Protein AF-A0A934BH69-F1 (afdb_monomer)

Mean predicted aligned error: 6.53 Å

Sequence (160 aa):
MQIRNNQRYITSGAQAEMGYTLPACIEVSIARKRGEVLGVTGNGSFQMNIQKLQTIVHYDIPIKIFVWNNDGYLSIRATQSKFFDKRFIGTDKTSGVSFPDTEKIANAYGIKYFRAVDSASLDDVIEEVMNYPKAVICEVMCLRDQEIVLTPPIERTMEH

Foldseek 3Di:
DDADPPDDDDAPPPPRDQQPQLVVQVVVCVVVVLDEEETEHELRSCVVNVVSLLVQLVVQRAYEYEYEYLQFQQVVQLCCVVPPVSPDARTHPVRPDGGDDPCVSCVVSPAAEAEAEDPVCVVVRVVVSVPDRTYYYYYYYDHNNDDDDDDPPDPPPPPD

Structure (mmCIF, N/CA/C/O backbone):
data_AF-A0A934BH69-F1
#
_entry.id   AF-A0A934BH69-F1
#
loop_
_atom_site.group_PDB
_atom_site.id
_atom_site.type_symbol
_atom_site.label_atom_id
_atom_site.label_alt_id
_atom_site.label_comp_id
_atom_site.label_asym_id
_atom_site.label_entity_id
_atom_site.label_seq_id
_atom_site.pdbx_PDB_ins_code
_atom_site.Cartn_x
_atom_site.Cartn_y
_atom_site.Cartn_z
_atom_site.occupancy
_atom_site.B_iso_or_equiv
_atom_site.auth_seq_id
_atom_site.auth_comp_id
_atom_site.auth_asym_id
_atom_site.auth_atom_id
_atom_site.pdbx_PDB_model_num
ATOM 1 N N . MET A 1 1 ? -6.273 14.858 -8.725 1.00 54.75 1 MET A N 1
ATOM 2 C CA . MET A 1 1 ? -6.821 14.479 -7.403 1.00 54.75 1 MET A CA 1
ATOM 3 C C . MET A 1 1 ? -7.443 15.715 -6.770 1.00 54.75 1 MET A C 1
ATOM 5 O O . MET A 1 1 ? -6.737 16.699 -6.606 1.00 54.75 1 MET A O 1
ATOM 9 N N . GLN A 1 2 ? -8.748 15.704 -6.488 1.00 65.75 2 GLN A N 1
ATOM 10 C CA . GLN A 1 2 ? -9.420 16.799 -5.776 1.00 65.75 2 GLN A CA 1
ATOM 11 C C . GLN A 1 2 ? -9.598 16.398 -4.308 1.00 65.75 2 GLN A C 1
ATOM 13 O O . GLN A 1 2 ? -10.235 15.386 -4.026 1.00 65.75 2 GLN A O 1
ATOM 18 N N . ILE A 1 3 ? -9.019 17.167 -3.387 1.00 74.75 3 ILE A N 1
ATOM 19 C CA . ILE A 1 3 ? -9.145 16.951 -1.940 1.00 74.75 3 ILE A CA 1
ATOM 20 C C . ILE A 1 3 ? -10.297 17.825 -1.441 1.00 74.75 3 ILE A C 1
ATOM 22 O O . ILE A 1 3 ? -10.313 19.026 -1.704 1.00 74.75 3 ILE A O 1
ATOM 26 N N . ARG A 1 4 ? -11.273 17.236 -0.741 1.00 78.81 4 ARG A N 1
ATOM 27 C CA . ARG A 1 4 ? -12.396 17.987 -0.147 1.00 78.81 4 ARG A CA 1
ATOM 28 C C . ARG A 1 4 ? -11.999 18.582 1.212 1.00 78.81 4 ARG A C 1
ATOM 30 O O . ARG A 1 4 ? -11.111 18.054 1.870 1.00 78.81 4 ARG A O 1
ATOM 37 N N . ASN A 1 5 ? -12.709 19.615 1.681 1.00 69.69 5 ASN A N 1
ATOM 38 C CA . ASN A 1 5 ? -12.364 20.398 2.888 1.00 69.69 5 ASN A CA 1
ATOM 39 C C . ASN A 1 5 ? -12.123 19.587 4.184 1.00 69.69 5 ASN A C 1
ATOM 41 O O . ASN A 1 5 ? -11.400 20.054 5.058 1.00 69.69 5 ASN A O 1
ATOM 45 N N . ASN A 1 6 ? -12.680 18.376 4.311 1.00 76.69 6 ASN A N 1
ATOM 46 C CA . ASN A 1 6 ? -12.501 17.510 5.488 1.00 76.69 6 ASN A CA 1
ATOM 47 C C . ASN A 1 6 ? -11.486 16.369 5.288 1.00 76.69 6 ASN A C 1
ATOM 49 O O . ASN A 1 6 ? -11.310 15.538 6.179 1.00 76.69 6 ASN A O 1
ATOM 53 N N . GLN A 1 7 ? -10.819 16.305 4.136 1.00 78.38 7 GLN A N 1
ATOM 54 C CA . GLN A 1 7 ? -9.792 15.311 3.843 1.00 78.38 7 GLN A CA 1
ATOM 55 C C . GLN A 1 7 ? -8.406 15.931 4.004 1.00 78.38 7 GLN A C 1
ATOM 57 O O . GLN A 1 7 ? -8.160 17.070 3.614 1.00 78.38 7 GLN A O 1
ATOM 62 N N . ARG A 1 8 ? -7.483 15.166 4.586 1.00 81.94 8 ARG A N 1
ATOM 63 C CA . ARG A 1 8 ? -6.075 15.550 4.697 1.00 81.94 8 ARG A CA 1
ATOM 64 C C . ARG A 1 8 ? -5.245 14.586 3.869 1.00 81.94 8 ARG A C 1
ATOM 66 O O . ARG A 1 8 ? -5.405 13.378 4.000 1.00 81.94 8 ARG A O 1
ATOM 73 N N . TYR A 1 9 ? -4.368 15.135 3.040 1.00 85.69 9 TYR A N 1
ATOM 74 C CA . TYR A 1 9 ? -3.401 14.377 2.257 1.00 85.69 9 TYR A CA 1
ATOM 75 C C . TYR A 1 9 ? -2.008 14.615 2.833 1.00 85.69 9 TYR A C 1
ATOM 77 O O . TYR A 1 9 ? -1.601 15.762 3.011 1.00 85.69 9 TYR A O 1
ATOM 85 N N . ILE A 1 10 ? -1.310 13.532 3.165 1.00 83.38 10 ILE A N 1
ATOM 86 C CA . ILE A 1 10 ? 0.012 13.557 3.793 1.00 83.38 10 ILE A CA 1
ATOM 87 C C . ILE A 1 10 ? 0.921 12.672 2.948 1.00 83.38 10 ILE A C 1
ATOM 89 O O . ILE A 1 10 ? 0.580 11.527 2.662 1.00 83.38 10 ILE A O 1
ATOM 93 N N . THR A 1 11 ? 2.059 13.211 2.521 1.00 85.06 11 THR A N 1
ATOM 94 C CA . THR A 1 11 ? 3.014 12.514 1.655 1.00 85.06 11 THR A CA 1
ATOM 95 C C . THR A 1 11 ? 4.431 13.032 1.895 1.00 85.06 11 THR A C 1
ATOM 97 O O . THR A 1 11 ? 4.608 14.189 2.283 1.00 85.06 11 THR A O 1
ATOM 100 N N . SER A 1 12 ? 5.443 12.200 1.635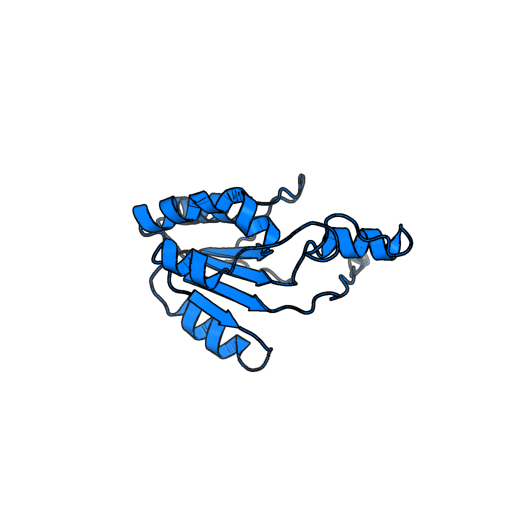 1.00 78.62 12 SER A N 1
ATOM 101 C CA . SER A 1 12 ? 6.851 12.621 1.632 1.00 78.62 12 SER A CA 1
ATOM 102 C C . SER A 1 12 ? 7.154 13.363 0.326 1.00 78.62 12 SER A C 1
ATOM 104 O O . SER A 1 12 ? 7.697 12.804 -0.621 1.00 78.62 12 SER A O 1
ATOM 106 N N . GLY A 1 13 ? 6.727 14.625 0.236 1.00 73.44 13 GLY A N 1
ATOM 107 C CA . GLY A 1 13 ? 6.789 15.389 -1.016 1.00 73.44 13 GLY A CA 1
ATOM 108 C C . GLY A 1 13 ? 8.200 15.817 -1.431 1.00 73.44 13 GLY A C 1
ATOM 109 O O . GLY A 1 13 ? 8.512 15.805 -2.615 1.00 73.44 13 GLY A O 1
ATOM 110 N N . ALA A 1 14 ? 9.053 16.190 -0.471 1.00 69.25 14 ALA A N 1
ATOM 111 C CA . ALA A 1 14 ? 10.372 16.755 -0.767 1.00 69.25 14 ALA A CA 1
ATOM 112 C C . ALA A 1 14 ? 11.438 15.686 -1.048 1.00 69.25 14 ALA A C 1
ATOM 114 O O . ALA A 1 14 ? 12.220 15.828 -1.982 1.00 69.25 14 ALA A O 1
ATOM 115 N N . GLN A 1 15 ? 11.465 14.620 -0.244 1.00 74.19 15 GLN A N 1
ATOM 116 C CA . GLN A 1 15 ? 12.488 13.574 -0.335 1.00 74.19 15 GLN A CA 1
ATOM 117 C C . GLN A 1 15 ? 11.983 12.309 -1.048 1.00 74.19 15 GLN A C 1
ATOM 119 O O . GLN A 1 15 ? 12.796 11.496 -1.479 1.00 74.19 15 GLN A O 1
ATOM 124 N N . ALA A 1 16 ? 10.660 12.160 -1.216 1.00 80.25 16 ALA A N 1
ATOM 125 C CA . ALA A 1 16 ? 10.030 11.032 -1.909 1.00 80.25 16 ALA A CA 1
ATOM 126 C C . ALA A 1 16 ? 10.508 9.661 -1.392 1.00 80.25 16 ALA A C 1
ATOM 128 O O . ALA A 1 16 ? 10.731 8.725 -2.161 1.00 80.25 16 ALA A O 1
ATOM 129 N N . GLU A 1 17 ? 10.679 9.552 -0.072 1.00 84.88 17 GLU A N 1
ATOM 130 C CA . GLU A 1 17 ? 11.215 8.352 0.568 1.00 84.88 17 GLU A CA 1
ATOM 131 C C . GLU A 1 17 ? 10.277 7.151 0.401 1.00 84.88 17 GLU A C 1
ATOM 133 O O . GLU A 1 17 ? 9.081 7.205 0.707 1.00 84.88 17 GLU A O 1
ATOM 138 N N . MET A 1 18 ? 10.846 6.022 -0.018 1.00 90.75 18 MET A N 1
ATOM 139 C CA . MET A 1 18 ? 10.152 4.740 0.012 1.00 90.75 18 MET A CA 1
ATOM 140 C C . MET A 1 18 ? 9.994 4.254 1.458 1.00 90.75 18 MET A C 1
ATOM 142 O O . MET A 1 18 ? 10.869 4.449 2.296 1.00 90.75 18 MET A O 1
ATOM 146 N N . GLY A 1 19 ? 8.877 3.594 1.759 1.00 92.00 19 GLY A N 1
ATOM 147 C CA . GLY A 1 19 ? 8.578 3.071 3.094 1.00 92.00 19 GLY A CA 1
ATOM 148 C C . GLY A 1 19 ? 7.908 4.056 4.045 1.00 92.00 19 GLY A C 1
ATOM 149 O O . GLY A 1 19 ? 7.586 3.665 5.166 1.00 92.00 19 GLY A O 1
ATOM 150 N N . TYR A 1 20 ? 7.655 5.298 3.629 1.00 94.94 20 TYR A N 1
ATOM 151 C CA . TYR A 1 20 ? 7.052 6.329 4.480 1.00 94.94 20 TYR A CA 1
ATOM 152 C C . TYR A 1 20 ? 5.606 6.008 4.910 1.00 94.94 20 TYR A C 1
ATOM 154 O O . TYR A 1 20 ? 5.198 6.326 6.025 1.00 94.94 20 TYR A O 1
ATOM 162 N N . THR A 1 21 ? 4.823 5.346 4.051 1.00 95.81 21 THR A N 1
ATOM 163 C CA . THR A 1 21 ? 3.371 5.188 4.244 1.00 95.81 21 THR A CA 1
ATOM 164 C C . THR A 1 21 ? 2.997 4.502 5.561 1.00 95.81 21 THR A C 1
ATOM 166 O O . THR A 1 21 ? 2.119 4.996 6.264 1.00 95.81 21 THR A O 1
ATOM 169 N N . LEU A 1 22 ? 3.639 3.384 5.919 1.00 96.56 22 LEU A N 1
ATOM 170 C CA . LEU A 1 22 ? 3.287 2.625 7.129 1.00 96.56 22 LEU A CA 1
ATOM 171 C C . LEU A 1 22 ? 3.505 3.420 8.431 1.00 96.56 22 LEU A C 1
ATOM 173 O O . LEU A 1 22 ? 2.538 3.560 9.184 1.00 96.56 22 LEU A O 1
ATOM 177 N N . PRO A 1 23 ? 4.708 3.962 8.722 1.00 96.38 23 PRO A N 1
ATOM 178 C CA . PRO A 1 23 ? 4.909 4.769 9.924 1.00 96.38 23 PRO A CA 1
ATOM 179 C C . PRO A 1 23 ? 4.012 6.013 9.943 1.00 96.38 23 PRO A C 1
ATOM 181 O O . PRO A 1 23 ? 3.391 6.285 10.969 1.00 96.38 23 PRO A O 1
ATOM 184 N N . ALA A 1 24 ? 3.836 6.696 8.806 1.00 95.88 24 ALA A N 1
ATOM 185 C CA . ALA A 1 24 ? 2.962 7.864 8.732 1.00 95.88 24 ALA A CA 1
ATOM 186 C C . ALA A 1 24 ? 1.499 7.522 9.062 1.00 95.88 24 ALA A C 1
ATOM 188 O O . ALA A 1 24 ? 0.845 8.247 9.809 1.00 95.88 24 ALA A O 1
ATOM 189 N N . CYS A 1 25 ? 0.973 6.397 8.565 1.00 96.44 25 CYS A N 1
ATOM 190 C CA . CYS A 1 25 ? -0.399 5.987 8.871 1.00 96.44 25 CYS A CA 1
ATOM 191 C C . CYS A 1 25 ? -0.601 5.688 10.360 1.00 96.44 25 CYS A C 1
ATOM 193 O O . CYS A 1 25 ? -1.636 6.050 10.921 1.00 96.44 25 CYS A O 1
ATOM 195 N N . ILE A 1 26 ? 0.389 5.058 11.001 1.00 96.69 26 ILE A N 1
ATOM 196 C CA . ILE A 1 26 ? 0.385 4.789 12.445 1.00 96.69 26 ILE A CA 1
ATOM 197 C C . ILE A 1 26 ? 0.305 6.103 13.220 1.00 96.69 26 ILE A C 1
ATOM 199 O O . ILE A 1 26 ? -0.599 6.280 14.037 1.00 96.69 26 ILE A O 1
ATOM 203 N N . GLU A 1 27 ? 1.204 7.041 12.930 1.00 95.38 27 GLU A N 1
ATOM 204 C CA . GLU A 1 27 ? 1.261 8.336 13.611 1.00 95.38 27 GLU A CA 1
ATOM 205 C C . GLU A 1 27 ? -0.030 9.135 13.422 1.00 95.38 27 GLU A C 1
ATOM 207 O O . GLU A 1 27 ? -0.607 9.629 14.392 1.00 95.38 27 GLU A O 1
ATOM 212 N N . VAL A 1 28 ? -0.537 9.209 12.188 1.00 95.38 28 VAL A N 1
ATOM 213 C CA . VAL A 1 28 ? -1.773 9.932 11.873 1.00 95.38 28 VAL A CA 1
ATOM 214 C C . VAL A 1 28 ? -2.975 9.300 12.568 1.00 95.38 28 VAL A C 1
ATOM 216 O O . VAL A 1 28 ? -3.801 10.031 13.119 1.00 95.38 28 VAL A O 1
ATOM 219 N N . SER A 1 29 ? -3.088 7.968 12.584 1.00 95.38 29 SER A N 1
ATOM 220 C CA . SER A 1 29 ? -4.199 7.297 13.264 1.00 95.38 29 SER A CA 1
ATOM 221 C C . SER A 1 29 ? -4.158 7.578 14.766 1.00 95.38 29 SER A C 1
ATOM 223 O O . SER A 1 29 ? -5.169 7.986 15.342 1.00 95.38 29 SER A O 1
ATOM 225 N N . ILE A 1 30 ? -2.981 7.482 15.394 1.00 95.44 30 ILE A N 1
ATOM 226 C CA . ILE A 1 30 ? -2.790 7.799 16.817 1.00 95.44 30 ILE A CA 1
ATOM 227 C C . ILE A 1 30 ? -3.151 9.263 17.108 1.00 95.44 30 ILE A C 1
ATOM 229 O O . ILE A 1 30 ? -3.961 9.526 18.000 1.00 95.44 30 ILE A O 1
ATOM 233 N N . ALA A 1 31 ? -2.635 10.213 16.322 1.00 94.56 31 ALA A N 1
ATOM 234 C CA . ALA A 1 31 ? -2.931 11.640 16.471 1.00 94.56 31 ALA A CA 1
ATOM 235 C C . ALA A 1 31 ? -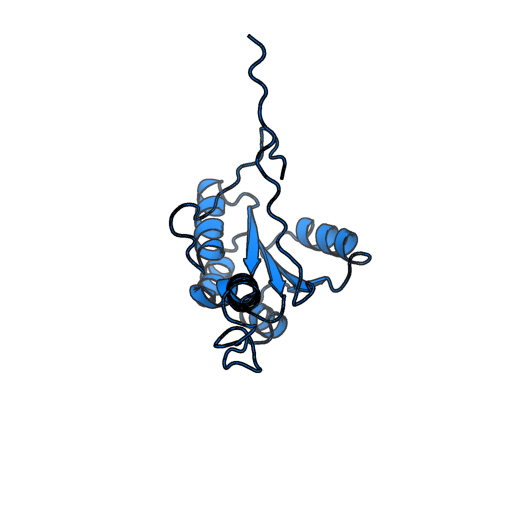4.430 11.952 16.307 1.00 94.56 31 ALA A C 1
ATOM 237 O O . ALA A 1 31 ? -4.956 12.882 16.920 1.00 94.56 31 ALA A O 1
ATOM 238 N N . ARG A 1 32 ? -5.147 11.143 15.518 1.00 91.94 32 ARG A N 1
ATOM 239 C CA . ARG A 1 32 ? -6.599 11.231 15.315 1.00 91.94 32 ARG A CA 1
ATOM 240 C C . ARG A 1 32 ? -7.406 10.347 16.269 1.00 91.94 32 ARG A C 1
ATOM 242 O O . ARG A 1 32 ? -8.540 10.007 15.946 1.00 91.94 32 ARG A O 1
ATOM 249 N N . LYS A 1 33 ? -6.856 9.990 17.436 1.00 93.00 33 LYS A N 1
ATOM 250 C CA . LYS A 1 33 ? -7.520 9.145 18.448 1.00 93.00 33 LYS A CA 1
ATOM 251 C C . LYS A 1 33 ? -7.994 7.804 17.873 1.00 93.00 33 LYS A C 1
ATOM 253 O O . LYS A 1 33 ? -9.122 7.390 18.117 1.00 93.00 33 LYS A O 1
ATOM 258 N N . ARG A 1 34 ? -7.120 7.137 17.113 1.00 89.81 34 ARG A N 1
ATOM 259 C CA . ARG A 1 34 ? -7.398 5.886 16.380 1.00 89.81 34 ARG A CA 1
ATOM 260 C C . ARG A 1 34 ? -8.459 6.049 15.286 1.00 89.81 34 ARG A C 1
ATOM 262 O O . ARG A 1 34 ? -9.198 5.118 14.992 1.00 89.81 34 ARG A O 1
ATOM 269 N N . GLY A 1 35 ? -8.537 7.237 14.690 1.00 85.88 35 GLY A N 1
ATOM 270 C CA . GLY A 1 35 ? -9.389 7.485 13.531 1.00 85.88 35 GLY A CA 1
ATOM 271 C C . GLY A 1 35 ? -8.926 6.702 12.301 1.00 85.88 35 GLY A C 1
ATOM 272 O O . GLY A 1 35 ? -7.754 6.324 12.195 1.00 85.88 35 GLY A O 1
ATOM 273 N N . GLU A 1 36 ? -9.851 6.500 11.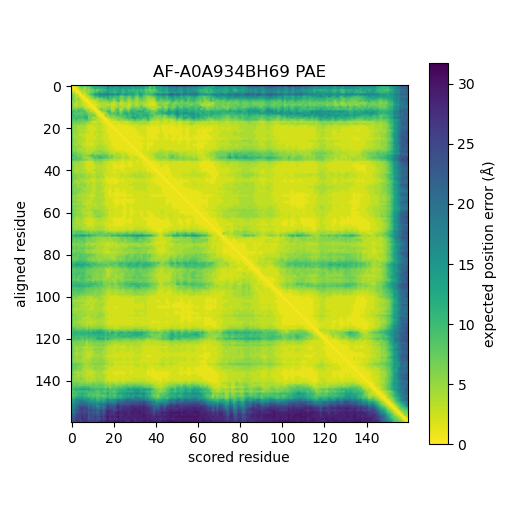364 1.00 84.88 36 GLU A N 1
ATOM 274 C CA . GLU A 1 36 ? -9.577 5.826 10.096 1.00 84.88 36 GLU A CA 1
ATOM 275 C C . GLU A 1 36 ? -8.527 6.589 9.273 1.00 84.88 36 GLU A C 1
ATOM 277 O O . GLU A 1 36 ? -8.572 7.820 9.127 1.00 84.88 36 GLU A O 1
ATOM 282 N N . VAL A 1 37 ? -7.570 5.829 8.738 1.00 94.81 37 VAL A N 1
ATOM 283 C CA . VAL A 1 37 ? -6.514 6.311 7.848 1.00 94.81 37 VAL A CA 1
ATOM 284 C C . VAL A 1 37 ? -6.376 5.345 6.681 1.00 94.81 37 VAL A C 1
ATOM 286 O O . VAL A 1 37 ? -6.252 4.136 6.881 1.00 94.81 37 VAL A O 1
ATOM 289 N N . LEU A 1 38 ? -6.360 5.901 5.470 1.00 95.69 38 LEU A N 1
ATOM 290 C CA . LEU A 1 38 ? -6.074 5.171 4.241 1.00 95.69 38 LEU A CA 1
ATOM 291 C C . LEU A 1 38 ? -4.616 5.426 3.855 1.00 95.69 38 LEU A C 1
ATOM 293 O O . LEU A 1 38 ? -4.227 6.566 3.595 1.00 95.69 38 LEU A O 1
ATOM 297 N N . GLY A 1 39 ? -3.812 4.371 3.833 1.00 96.19 39 GLY A N 1
ATOM 298 C CA . GLY A 1 39 ? -2.440 4.397 3.348 1.00 96.19 39 GLY A CA 1
ATOM 299 C C . GLY A 1 39 ? -2.371 3.819 1.947 1.00 96.19 39 GLY A C 1
ATOM 300 O O . GLY A 1 39 ? -2.736 2.667 1.752 1.00 96.19 39 GLY A O 1
ATOM 301 N N . VAL A 1 40 ? -1.869 4.584 0.981 1.00 95.56 40 VAL A N 1
ATOM 302 C CA . VAL A 1 40 ? -1.600 4.092 -0.377 1.00 95.56 40 VAL A CA 1
ATOM 303 C C . VAL A 1 40 ? -0.090 3.978 -0.558 1.00 95.56 40 VAL A C 1
ATOM 305 O O . VAL A 1 40 ? 0.658 4.896 -0.216 1.00 95.56 40 VAL A O 1
ATOM 308 N N . THR A 1 41 ? 0.383 2.835 -1.043 1.00 95.31 41 THR A N 1
ATOM 309 C CA . THR A 1 41 ? 1.812 2.572 -1.243 1.00 95.31 41 THR A CA 1
ATOM 310 C C . THR A 1 41 ? 2.029 1.612 -2.407 1.00 95.31 41 THR A C 1
ATOM 312 O O . THR A 1 41 ? 1.160 0.806 -2.712 1.00 95.31 41 THR A O 1
ATOM 315 N N . GLY A 1 42 ? 3.192 1.662 -3.053 1.00 94.06 42 GLY A N 1
ATOM 316 C CA . GLY A 1 42 ? 3.596 0.614 -3.995 1.00 94.06 42 GLY A CA 1
ATOM 317 C C . GLY A 1 42 ? 4.104 -0.632 -3.264 1.00 94.06 42 GLY A C 1
ATOM 318 O O . GLY A 1 42 ? 4.660 -0.510 -2.169 1.00 94.06 42 GLY A O 1
ATOM 319 N N . ASN A 1 43 ? 3.987 -1.809 -3.882 1.00 92.25 43 ASN A N 1
ATOM 320 C CA . ASN A 1 43 ? 4.535 -3.080 -3.374 1.00 92.25 43 ASN A CA 1
ATOM 321 C C . ASN A 1 43 ? 6.010 -2.966 -2.939 1.00 92.25 43 ASN A C 1
ATOM 323 O O . ASN A 1 43 ? 6.391 -3.471 -1.888 1.00 92.25 43 ASN A O 1
ATOM 327 N N . GLY A 1 44 ? 6.820 -2.217 -3.688 1.00 92.31 44 GLY A N 1
ATOM 328 C CA . GLY A 1 44 ? 8.208 -1.941 -3.343 1.00 92.31 44 GLY A CA 1
ATOM 329 C C . GLY A 1 44 ? 8.409 -1.101 -2.083 1.00 92.31 44 GLY A C 1
ATOM 330 O O . GLY A 1 44 ? 9.192 -1.447 -1.203 1.00 92.31 44 GLY A O 1
ATOM 331 N N . SER A 1 45 ? 7.668 0.001 -1.977 1.00 94.06 45 SER A N 1
ATOM 332 C CA . SER A 1 45 ? 7.709 0.893 -0.813 1.00 94.06 45 SER A CA 1
ATOM 333 C C . SER A 1 45 ? 7.172 0.196 0.440 1.00 94.06 45 SER A C 1
ATOM 335 O O . SER A 1 45 ? 7.725 0.353 1.524 1.00 94.06 45 SER A O 1
ATOM 337 N N . PHE A 1 46 ? 6.140 -0.636 0.290 1.00 96.19 46 PHE A N 1
ATOM 338 C CA . PHE A 1 46 ? 5.573 -1.438 1.372 1.00 96.19 46 PHE A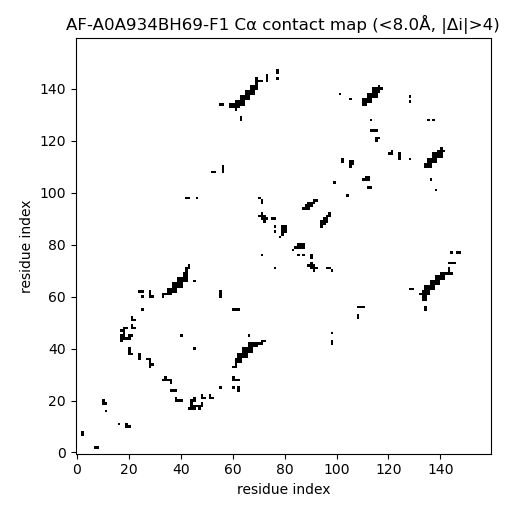 CA 1
ATOM 339 C C . PHE A 1 46 ? 6.617 -2.326 2.070 1.00 96.19 46 PHE A C 1
ATOM 341 O O . PHE A 1 46 ? 6.628 -2.398 3.298 1.00 96.19 46 PHE A O 1
ATOM 348 N N . GLN A 1 47 ? 7.538 -2.933 1.312 1.00 95.06 47 GLN A N 1
ATOM 349 C CA . GLN A 1 47 ? 8.577 -3.809 1.867 1.00 95.06 47 GLN A CA 1
ATOM 350 C C . GLN A 1 47 ? 9.618 -3.072 2.723 1.00 95.06 47 GLN A C 1
ATOM 352 O O . GLN A 1 47 ? 10.164 -3.664 3.650 1.00 95.06 47 GLN A O 1
ATOM 357 N N . MET A 1 48 ? 9.872 -1.783 2.471 1.00 95.19 48 MET A N 1
ATOM 358 C CA . MET A 1 48 ? 10.946 -1.032 3.144 1.00 95.19 48 MET A CA 1
ATOM 359 C C . MET A 1 48 ? 10.731 -0.876 4.656 1.00 95.19 48 MET A C 1
ATOM 361 O O . MET A 1 48 ? 11.697 -0.774 5.405 1.00 95.19 48 MET A O 1
ATOM 365 N N . ASN A 1 49 ? 9.473 -0.850 5.110 1.00 96.25 49 ASN A N 1
ATOM 366 C CA . ASN A 1 49 ? 9.115 -0.705 6.526 1.00 96.25 49 ASN A CA 1
ATOM 367 C C . ASN A 1 49 ? 8.077 -1.740 6.990 1.00 96.25 49 ASN A C 1
ATOM 369 O O . ASN A 1 49 ? 7.262 -1.475 7.879 1.00 96.25 49 ASN A O 1
ATOM 373 N N . ILE A 1 50 ? 8.109 -2.934 6.398 1.00 97.06 50 ILE A N 1
ATOM 374 C CA . ILE A 1 50 ? 7.154 -4.023 6.643 1.00 97.06 50 ILE A CA 1
ATOM 375 C C . ILE A 1 50 ? 7.040 -4.435 8.121 1.00 97.06 50 ILE A C 1
ATOM 377 O O . ILE A 1 50 ? 5.961 -4.781 8.595 1.00 97.06 50 ILE A O 1
ATOM 381 N N . GLN A 1 51 ? 8.114 -4.296 8.902 1.00 97.56 51 GLN A N 1
ATOM 382 C CA . GLN A 1 51 ? 8.139 -4.574 10.340 1.00 97.56 51 GLN A CA 1
ATOM 383 C C . GLN A 1 51 ? 7.116 -3.749 11.141 1.00 97.56 51 GLN A C 1
ATOM 385 O O . GLN A 1 51 ? 6.736 -4.134 12.246 1.00 97.56 51 GLN A O 1
ATOM 390 N N . LYS A 1 52 ? 6.633 -2.624 10.593 1.00 97.94 52 LYS A N 1
ATOM 391 C CA . LYS A 1 52 ? 5.602 -1.784 11.220 1.00 97.94 52 LYS A CA 1
ATOM 392 C C . LYS A 1 52 ? 4.214 -2.423 11.226 1.00 97.94 52 LYS A C 1
ATOM 394 O O . LYS A 1 52 ? 3.386 -2.013 12.037 1.00 97.94 52 LYS A O 1
ATOM 399 N N . LEU A 1 53 ? 3.974 -3.465 10.427 1.00 98.19 53 LEU A N 1
ATOM 400 C CA . LEU A 1 53 ? 2.747 -4.263 10.516 1.00 98.19 53 LEU A CA 1
ATOM 401 C C . LEU A 1 53 ? 2.555 -4.844 11.924 1.00 98.19 53 LEU A C 1
ATOM 403 O O . LEU A 1 53 ? 1.446 -4.810 12.451 1.00 98.19 53 LEU A O 1
ATOM 407 N N . GLN A 1 54 ? 3.639 -5.251 12.595 1.00 98.31 54 GLN A N 1
ATOM 408 C CA . GLN A 1 54 ? 3.554 -5.730 13.976 1.00 98.31 54 GLN A CA 1
ATOM 409 C C . GLN A 1 54 ? 3.080 -4.644 14.944 1.00 98.31 54 GLN A C 1
ATOM 411 O O . GLN A 1 54 ? 2.333 -4.931 15.875 1.00 98.31 54 GLN A O 1
ATOM 416 N N . THR A 1 55 ? 3.488 -3.391 14.737 1.00 97.94 55 THR A N 1
ATOM 417 C CA . THR A 1 55 ? 3.017 -2.259 15.545 1.00 97.94 55 THR A CA 1
ATOM 418 C C . THR A 1 55 ? 1.516 -2.044 15.357 1.00 97.94 55 THR A C 1
ATOM 420 O O . THR A 1 55 ? 0.802 -1.851 16.339 1.00 97.94 55 THR A O 1
ATOM 423 N N . ILE A 1 56 ? 1.028 -2.126 14.116 1.00 97.69 56 ILE A N 1
ATOM 424 C CA . ILE A 1 56 ? -0.402 -2.006 13.794 1.00 97.69 56 ILE A CA 1
ATOM 425 C C . ILE A 1 56 ? -1.209 -3.085 14.518 1.00 97.69 56 ILE A C 1
ATOM 427 O O . ILE A 1 56 ? -2.219 -2.770 15.144 1.00 97.69 56 ILE A O 1
ATOM 431 N N . VAL A 1 57 ? -0.738 -4.334 14.476 1.00 97.81 57 VAL A N 1
ATOM 432 C CA . VAL A 1 57 ? -1.390 -5.479 15.126 1.00 97.81 57 VAL A CA 1
ATOM 433 C C . VAL A 1 57 ? -1.351 -5.348 16.645 1.00 97.81 57 VAL A C 1
ATOM 435 O O . VAL A 1 57 ? -2.388 -5.439 17.294 1.00 97.81 57 VAL A O 1
ATOM 438 N N . HIS A 1 58 ? -0.174 -5.085 17.218 1.00 97.81 58 HIS A N 1
ATOM 439 C CA . HIS A 1 58 ? 0.015 -5.002 18.667 1.00 97.81 58 HIS A CA 1
ATOM 440 C C . HIS A 1 58 ? -0.873 -3.936 19.315 1.00 97.81 58 HIS A C 1
ATOM 442 O O . HIS A 1 58 ? -1.420 -4.155 20.393 1.00 97.81 58 HIS A O 1
ATOM 448 N N . TYR A 1 59 ? -1.033 -2.790 18.651 1.00 96.75 59 TYR A N 1
ATOM 449 C CA . TYR A 1 59 ? -1.859 -1.699 19.154 1.00 96.75 59 TYR A CA 1
ATOM 450 C C . TYR A 1 59 ? -3.293 -1.703 18.608 1.00 96.75 59 TYR A C 1
ATOM 452 O O . TYR A 1 59 ? -4.034 -0.795 18.976 1.00 96.75 59 TYR A O 1
ATOM 460 N N . ASP A 1 60 ? -3.701 -2.678 17.785 1.00 95.56 60 ASP A N 1
ATOM 461 C CA . ASP A 1 60 ? -5.021 -2.762 17.122 1.00 95.56 60 ASP A CA 1
ATOM 462 C C . ASP A 1 60 ? -5.402 -1.432 16.431 1.00 95.56 60 ASP A C 1
ATOM 464 O O . ASP A 1 60 ? -6.409 -0.796 16.746 1.00 95.56 60 ASP A O 1
ATOM 468 N N . ILE A 1 61 ? -4.522 -0.941 15.549 1.00 96.69 61 ILE A N 1
ATOM 469 C CA . ILE A 1 61 ? -4.688 0.352 14.860 1.00 96.69 61 ILE A CA 1
ATOM 470 C C . ILE A 1 61 ? -5.511 0.153 13.569 1.00 96.69 61 ILE A C 1
ATOM 472 O O . ILE A 1 61 ? -5.089 -0.618 12.706 1.00 96.69 61 ILE A O 1
ATOM 476 N N . PRO A 1 62 ? -6.653 0.843 13.371 1.00 95.81 62 PRO A N 1
ATOM 477 C CA . PRO A 1 62 ? -7.57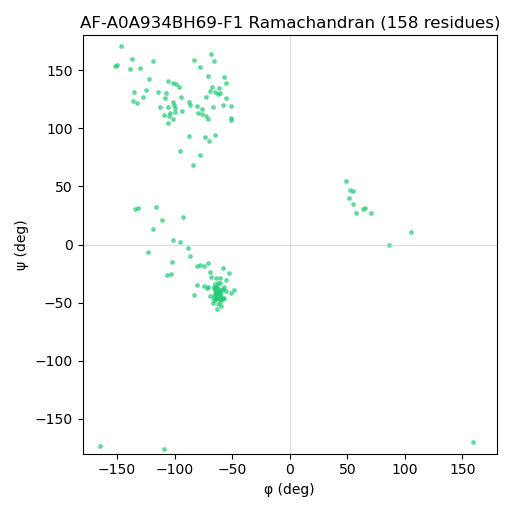8 0.571 12.264 1.00 95.81 62 PRO A CA 1
ATOM 478 C C . PRO A 1 62 ? -7.168 1.282 10.958 1.00 95.81 62 PRO A C 1
ATOM 480 O O . PRO A 1 62 ? -7.827 2.213 10.497 1.00 95.81 62 PRO A O 1
ATOM 483 N N . ILE A 1 63 ? -6.053 0.861 10.355 1.00 96.81 63 ILE A N 1
ATOM 484 C CA . ILE A 1 63 ? -5.532 1.435 9.099 1.00 96.81 63 ILE A CA 1
ATOM 485 C C . ILE A 1 63 ? -5.924 0.568 7.898 1.00 96.81 63 ILE A C 1
ATOM 487 O O . ILE A 1 63 ? -5.808 -0.657 7.942 1.00 96.81 63 ILE A O 1
ATOM 491 N N . LYS A 1 64 ? -6.319 1.203 6.790 1.00 97.88 64 LYS A N 1
ATOM 492 C CA . LYS A 1 64 ? -6.541 0.537 5.497 1.00 97.88 64 LYS A CA 1
ATOM 493 C C . LYS A 1 64 ? -5.330 0.745 4.607 1.00 97.88 64 LYS A C 1
ATOM 495 O O . LYS A 1 64 ? -5.029 1.880 4.245 1.00 97.88 64 LYS A O 1
ATOM 500 N N . ILE A 1 65 ? -4.614 -0.323 4.280 1.00 98.00 65 ILE A N 1
ATOM 501 C CA . ILE A 1 65 ? -3.388 -0.245 3.486 1.00 98.00 65 ILE A CA 1
ATOM 502 C C . ILE A 1 65 ? -3.698 -0.741 2.079 1.00 98.00 65 ILE A C 1
ATOM 504 O O . ILE A 1 65 ? -3.910 -1.930 1.881 1.00 98.00 65 ILE A O 1
ATOM 508 N N . PHE A 1 66 ? -3.689 0.155 1.101 1.00 97.56 66 PHE A N 1
ATOM 509 C CA . PHE A 1 66 ? -3.772 -0.180 -0.313 1.00 97.56 66 PHE A CA 1
ATOM 510 C C . PHE A 1 66 ? -2.362 -0.303 -0.890 1.00 97.56 66 PHE A C 1
ATOM 512 O O . PHE A 1 66 ? -1.610 0.675 -0.947 1.00 97.56 66 PHE A O 1
ATOM 519 N N . VAL A 1 67 ? -2.002 -1.513 -1.310 1.00 97.12 67 VAL A N 1
ATOM 520 C CA . VAL A 1 67 ? -0.717 -1.831 -1.931 1.00 97.12 67 VAL A CA 1
ATOM 521 C C . VAL A 1 67 ? -0.920 -1.937 -3.435 1.00 97.12 67 VAL A C 1
ATOM 523 O O . VAL A 1 67 ? -1.516 -2.891 -3.922 1.00 97.12 67 VAL A O 1
ATOM 526 N N . TRP A 1 68 ? -0.427 -0.959 -4.184 1.00 94.94 68 TRP A N 1
ATOM 527 C CA . TRP A 1 68 ? -0.447 -0.991 -5.642 1.00 94.94 68 TRP A CA 1
ATOM 528 C C . TRP A 1 68 ? 0.692 -1.868 -6.142 1.00 94.94 68 TRP A C 1
ATOM 530 O O . TRP A 1 68 ? 1.873 -1.548 -5.965 1.00 94.94 68 TRP A O 1
ATOM 540 N N . ASN A 1 69 ? 0.334 -2.989 -6.754 1.00 94.06 69 ASN A N 1
ATOM 541 C CA . ASN A 1 69 ? 1.277 -3.966 -7.260 1.00 94.06 69 ASN A CA 1
ATOM 542 C C . ASN A 1 69 ? 1.346 -3.887 -8.789 1.00 94.06 69 ASN A C 1
ATOM 544 O O . ASN A 1 69 ? 0.455 -4.354 -9.493 1.00 94.06 69 ASN A O 1
ATOM 548 N N . ASN A 1 70 ? 2.428 -3.295 -9.291 1.00 90.12 70 ASN A N 1
ATOM 549 C CA . ASN A 1 70 ? 2.763 -3.218 -10.718 1.00 90.12 70 ASN A CA 1
ATOM 550 C C . ASN A 1 70 ? 3.992 -4.080 -11.071 1.00 90.12 70 ASN A C 1
ATOM 552 O O . ASN A 1 70 ? 4.672 -3.813 -12.066 1.00 90.12 70 ASN A O 1
ATOM 556 N N . ASP A 1 71 ? 4.299 -5.074 -10.229 1.00 86.94 71 ASP A N 1
ATOM 557 C CA . ASP A 1 71 ? 5.422 -5.999 -10.396 1.00 86.94 71 ASP A CA 1
ATOM 558 C C . ASP A 1 71 ? 6.770 -5.284 -10.619 1.00 86.94 71 ASP A C 1
ATOM 560 O O . ASP A 1 71 ? 7.511 -5.550 -11.569 1.00 86.94 71 ASP A O 1
ATOM 564 N N . GLY A 1 72 ? 7.076 -4.274 -9.797 1.00 86.56 72 GLY A N 1
ATOM 565 C CA . GLY A 1 72 ? 8.344 -3.566 -9.932 1.00 86.56 72 GLY A CA 1
ATOM 566 C C . GLY A 1 72 ? 8.422 -2.180 -9.320 1.00 86.56 72 GLY A C 1
ATOM 567 O O . GLY A 1 72 ? 7.540 -1.696 -8.617 1.00 86.56 72 GLY A O 1
ATOM 568 N N . TYR A 1 73 ? 9.512 -1.506 -9.657 1.00 87.88 73 TYR A N 1
ATOM 569 C CA . TYR A 1 73 ? 9.691 -0.080 -9.434 1.00 87.88 73 TYR A CA 1
ATOM 570 C C . TYR A 1 73 ? 9.304 0.688 -10.699 1.00 87.88 73 TYR A C 1
ATOM 572 O O . TYR A 1 73 ? 10.163 1.094 -11.485 1.00 87.88 73 TYR A O 1
ATOM 580 N N . LEU A 1 74 ? 7.997 0.889 -10.899 1.00 86.81 74 LEU A N 1
ATOM 581 C CA . LEU A 1 74 ? 7.445 1.556 -12.087 1.00 86.81 74 LEU A CA 1
ATOM 582 C C . LEU A 1 74 ? 8.110 2.906 -12.396 1.00 86.81 74 LEU A C 1
ATOM 584 O O . LEU A 1 74 ? 8.414 3.174 -13.552 1.00 86.81 74 LEU A O 1
ATOM 588 N N . SER A 1 75 ? 8.387 3.745 -11.394 1.00 86.31 75 SER A N 1
ATOM 589 C CA . SER A 1 75 ? 9.036 5.049 -11.611 1.00 86.31 75 SER A CA 1
ATOM 590 C C . SER A 1 75 ? 10.456 4.918 -12.182 1.00 86.31 75 SER A C 1
ATOM 592 O O . SER A 1 75 ? 10.838 5.656 -13.096 1.00 86.31 75 SER A O 1
ATOM 594 N N . ILE A 1 76 ? 11.227 3.940 -11.698 1.00 88.25 76 ILE A N 1
ATOM 595 C CA . ILE A 1 76 ? 12.578 3.643 -12.190 1.00 88.25 76 ILE A CA 1
ATOM 596 C C . ILE A 1 76 ? 12.492 3.064 -13.604 1.00 88.25 76 ILE A C 1
ATOM 598 O O . ILE A 1 76 ? 13.208 3.512 -14.499 1.00 88.25 76 ILE A O 1
ATOM 602 N N . ARG A 1 77 ? 11.557 2.137 -13.838 1.00 90.38 77 ARG A N 1
ATOM 603 C CA . ARG A 1 77 ? 11.290 1.551 -15.158 1.00 90.38 77 ARG A CA 1
ATOM 604 C C . ARG A 1 77 ? 10.871 2.604 -16.184 1.00 90.38 77 ARG A C 1
ATOM 606 O O . ARG A 1 77 ? 11.382 2.591 -17.303 1.00 90.38 77 ARG A O 1
ATOM 613 N N . ALA A 1 78 ? 10.009 3.549 -15.815 1.00 87.69 78 ALA A N 1
ATOM 614 C CA . ALA A 1 78 ? 9.598 4.653 -16.679 1.00 87.69 78 ALA A CA 1
ATOM 615 C C . ALA A 1 78 ? 10.790 5.556 -17.039 1.00 87.69 78 ALA A C 1
ATOM 617 O O . ALA A 1 78 ? 10.990 5.891 -18.206 1.00 87.69 78 ALA A O 1
ATOM 618 N N . THR A 1 79 ? 11.638 5.877 -16.059 1.00 88.81 79 THR A N 1
ATOM 619 C CA . THR A 1 79 ? 12.853 6.681 -16.272 1.00 88.81 79 THR A CA 1
ATOM 620 C C . THR A 1 79 ? 13.846 5.966 -17.194 1.00 88.81 79 THR A C 1
ATOM 622 O O . THR A 1 79 ? 14.320 6.554 -18.165 1.00 88.81 79 THR A O 1
ATOM 625 N N . GLN A 1 80 ? 14.117 4.679 -16.950 1.00 91.31 80 GLN A N 1
ATOM 626 C CA . GLN A 1 80 ? 14.999 3.855 -17.787 1.00 91.31 80 GLN A CA 1
ATOM 627 C C . GLN A 1 80 ? 14.451 3.669 -19.209 1.00 91.31 80 GLN A C 1
ATOM 629 O O . GLN A 1 80 ? 15.210 3.716 -20.178 1.00 91.31 80 GLN A O 1
ATOM 634 N N . SER A 1 81 ? 13.130 3.544 -19.356 1.00 88.50 81 SER A N 1
ATOM 635 C CA . SER A 1 81 ? 12.477 3.485 -20.669 1.00 88.50 81 SER A CA 1
ATOM 636 C C . SER A 1 81 ? 12.639 4.780 -21.454 1.00 88.50 81 SER A C 1
ATOM 638 O O . SER A 1 81 ? 12.886 4.733 -22.655 1.00 88.50 81 SER A O 1
ATOM 640 N N . LYS A 1 82 ? 12.496 5.927 -20.780 1.00 88.88 82 LYS A N 1
ATOM 641 C CA . LYS A 1 82 ? 12.480 7.245 -21.420 1.00 88.88 82 LYS A CA 1
ATOM 642 C C . LYS A 1 82 ? 13.873 7.783 -21.741 1.00 88.88 82 LYS A C 1
ATOM 644 O O . LYS A 1 82 ? 14.028 8.465 -22.747 1.00 88.88 82 LYS A O 1
ATOM 649 N N . PHE A 1 83 ? 14.866 7.501 -20.899 1.00 91.19 83 PHE A N 1
ATOM 650 C CA . PHE A 1 83 ? 16.172 8.169 -20.968 1.00 91.19 83 PHE A CA 1
ATOM 651 C C . PHE A 1 83 ? 17.370 7.227 -21.133 1.00 91.19 83 PHE A C 1
ATOM 653 O O . PHE A 1 83 ? 18.488 7.704 -21.298 1.00 91.19 83 PHE A O 1
ATOM 660 N N . PHE A 1 84 ? 17.171 5.906 -21.072 1.00 91.56 84 PHE A N 1
ATOM 661 C CA . PHE A 1 84 ? 18.275 4.939 -21.048 1.00 91.56 84 PHE A CA 1
ATOM 662 C C . PHE A 1 84 ? 18.069 3.761 -22.007 1.00 91.56 84 PHE A C 1
ATOM 664 O O . PHE A 1 84 ? 18.534 2.656 -21.725 1.00 91.56 84 PHE A O 1
ATOM 671 N N . ASP A 1 85 ? 17.378 3.985 -23.128 1.00 91.12 85 ASP A N 1
ATOM 672 C CA . ASP A 1 85 ? 17.156 2.989 -24.189 1.00 91.12 85 ASP A CA 1
ATOM 673 C C . ASP A 1 85 ? 16.527 1.686 -23.686 1.00 91.12 85 ASP A C 1
ATOM 675 O O . ASP A 1 85 ? 16.850 0.595 -24.155 1.00 91.12 85 ASP A O 1
ATOM 679 N N . LYS A 1 86 ? 15.641 1.786 -22.684 1.00 88.75 86 LYS A N 1
ATOM 680 C CA . LYS A 1 86 ? 14.993 0.627 -22.049 1.00 88.75 86 LYS A CA 1
ATOM 681 C C . LYS A 1 86 ? 15.995 -0.378 -21.457 1.00 88.75 86 LYS A C 1
ATOM 683 O O . LYS A 1 86 ? 15.689 -1.562 -21.329 1.00 88.75 86 LYS A O 1
ATOM 688 N N . ARG A 1 87 ? 17.190 0.074 -21.062 1.00 89.56 87 ARG A N 1
ATOM 689 C CA . ARG A 1 87 ? 18.146 -0.745 -20.304 1.00 89.56 87 ARG A CA 1
ATOM 690 C C . ARG A 1 87 ? 17.659 -0.901 -18.869 1.00 89.56 87 ARG A C 1
ATOM 692 O O . ARG A 1 87 ? 17.925 -0.052 -18.019 1.00 89.56 87 ARG A O 1
ATOM 699 N N . PHE A 1 88 ? 16.921 -1.981 -18.628 1.00 91.44 88 PHE A N 1
ATOM 700 C CA . PHE A 1 88 ? 16.310 -2.251 -17.334 1.00 91.44 88 PHE A CA 1
ATOM 701 C C . PHE A 1 88 ? 17.292 -2.862 -16.340 1.00 91.44 88 PHE A C 1
ATOM 703 O O . PHE A 1 88 ? 17.815 -3.951 -16.565 1.00 91.44 88 PHE A O 1
ATOM 710 N N . ILE A 1 89 ? 17.521 -2.166 -15.227 1.00 90.31 89 ILE A N 1
ATOM 711 C CA . ILE A 1 89 ? 18.381 -2.625 -14.130 1.00 90.31 89 ILE A CA 1
ATOM 712 C C . ILE A 1 89 ? 17.675 -2.336 -12.810 1.00 90.31 89 ILE A C 1
ATOM 714 O O . ILE A 1 89 ? 17.340 -1.183 -12.527 1.00 90.31 89 ILE A O 1
ATOM 718 N N . GLY A 1 90 ? 17.476 -3.377 -12.002 1.00 91.00 90 GLY A N 1
ATOM 719 C CA . GLY A 1 90 ? 16.914 -3.278 -10.661 1.00 91.00 90 GLY A CA 1
ATOM 720 C C . GLY A 1 90 ? 15.463 -2.804 -10.619 1.00 91.00 90 GLY A C 1
ATOM 721 O O . GLY A 1 90 ? 15.092 -2.107 -9.680 1.00 91.00 90 GLY A O 1
ATOM 722 N N . THR A 1 91 ? 14.646 -3.119 -11.626 1.00 89.81 91 THR A N 1
ATOM 723 C CA . THR A 1 91 ? 13.251 -2.653 -11.707 1.00 89.81 91 THR A CA 1
ATOM 724 C C . THR A 1 91 ? 12.230 -3.745 -11.428 1.00 89.81 91 THR A C 1
ATOM 726 O O . THR A 1 91 ? 11.129 -3.423 -10.995 1.00 89.81 91 THR A O 1
ATOM 729 N N . ASP A 1 92 ? 12.573 -5.010 -11.665 1.00 89.69 92 ASP A N 1
ATOM 730 C CA . ASP A 1 92 ? 11.711 -6.183 -11.504 1.00 89.69 92 ASP A CA 1
ATOM 731 C C . ASP A 1 92 ? 12.528 -7.487 -11.512 1.00 89.69 92 ASP A C 1
ATOM 733 O O . ASP A 1 92 ? 13.765 -7.472 -11.522 1.00 89.69 92 ASP A O 1
ATOM 737 N N . LYS A 1 93 ? 11.835 -8.636 -11.515 1.00 89.75 93 LYS A N 1
ATOM 738 C CA . LYS A 1 93 ? 12.457 -9.958 -11.360 1.00 89.75 93 LYS A CA 1
ATOM 739 C C . LYS A 1 93 ? 13.454 -10.266 -12.471 1.00 89.75 93 LYS A C 1
ATOM 741 O O . LYS A 1 93 ? 14.457 -10.928 -12.220 1.00 89.75 93 LYS A O 1
ATOM 746 N N . THR A 1 94 ? 13.200 -9.769 -13.679 1.00 90.81 94 THR A N 1
ATOM 747 C CA . THR A 1 94 ? 14.075 -9.983 -14.840 1.00 90.81 94 THR A CA 1
ATOM 748 C C . THR A 1 94 ? 15.347 -9.141 -14.777 1.00 90.81 94 THR A C 1
ATOM 750 O O . THR A 1 94 ? 16.331 -9.465 -15.434 1.00 90.81 94 THR A O 1
ATOM 753 N N . SER A 1 95 ? 15.347 -8.095 -13.948 1.00 89.75 95 SER A N 1
ATOM 754 C CA . SER A 1 95 ? 16.437 -7.129 -13.803 1.00 89.75 95 SER A CA 1
ATOM 755 C C . SER A 1 95 ? 17.042 -7.090 -12.391 1.00 89.75 95 SER A C 1
ATOM 757 O O . SER A 1 95 ? 17.818 -6.186 -12.084 1.00 89.75 95 SER A O 1
ATOM 759 N N . GLY A 1 96 ? 16.735 -8.081 -11.541 1.00 89.56 96 GLY A N 1
ATOM 760 C CA . GLY A 1 96 ? 17.414 -8.312 -10.258 1.00 89.56 96 GLY A CA 1
ATOM 761 C C . GLY A 1 96 ? 16.650 -7.909 -8.991 1.00 89.56 96 GLY A C 1
ATOM 762 O O . GLY A 1 96 ? 17.242 -7.919 -7.915 1.00 89.56 96 GLY A O 1
ATOM 763 N N . VAL A 1 97 ? 15.358 -7.574 -9.076 1.00 90.56 97 VAL A N 1
ATOM 764 C CA . VAL A 1 97 ? 14.518 -7.211 -7.915 1.00 90.56 97 VAL A CA 1
ATOM 765 C C . VAL A 1 97 ? 13.277 -8.092 -7.858 1.00 90.56 97 VAL A C 1
ATOM 767 O O . VAL A 1 97 ? 12.587 -8.255 -8.846 1.00 90.56 97 VAL A O 1
ATOM 770 N N . SER A 1 98 ? 12.929 -8.650 -6.705 1.00 90.69 98 SER A N 1
ATOM 771 C CA . SER A 1 98 ? 11.691 -9.429 -6.567 1.00 90.69 98 SER A CA 1
ATOM 772 C C . SER A 1 98 ? 10.971 -9.085 -5.275 1.00 90.69 98 SER A C 1
ATOM 774 O O . SER A 1 98 ? 11.583 -8.549 -4.351 1.00 90.69 98 SER A O 1
ATOM 776 N N . PHE A 1 99 ? 9.675 -9.391 -5.223 1.00 91.62 99 PHE A N 1
ATOM 777 C CA . PHE A 1 99 ? 8.831 -9.109 -4.069 1.00 91.62 99 PHE A CA 1
ATOM 778 C C . PHE A 1 99 ? 8.190 -10.398 -3.551 1.00 91.62 99 PHE A C 1
ATOM 780 O O . PHE A 1 99 ? 7.839 -11.272 -4.350 1.00 91.62 99 PHE A O 1
ATOM 787 N N . PRO A 1 100 ? 8.052 -10.538 -2.225 1.00 93.50 100 PRO A N 1
ATOM 788 C CA . PRO A 1 100 ? 7.297 -11.629 -1.629 1.00 93.50 100 PRO A CA 1
ATOM 789 C C . PRO A 1 100 ? 5.797 -11.498 -1.918 1.00 93.50 100 PRO A C 1
ATOM 791 O O . PRO A 1 100 ? 5.294 -10.437 -2.281 1.00 93.50 100 PRO A O 1
ATOM 794 N N . ASP A 1 101 ? 5.088 -12.600 -1.706 1.00 95.81 101 ASP A N 1
ATOM 795 C CA . ASP A 1 101 ? 3.633 -12.677 -1.777 1.00 95.81 101 ASP A CA 1
ATOM 796 C C . ASP A 1 101 ? 2.989 -11.853 -0.644 1.00 95.81 101 ASP A C 1
ATOM 798 O O . ASP A 1 101 ? 3.210 -12.119 0.545 1.00 95.81 101 ASP A O 1
ATOM 802 N N . THR A 1 102 ? 2.215 -10.832 -1.020 1.00 97.06 102 THR A N 1
ATOM 803 C CA . THR A 1 102 ? 1.578 -9.894 -0.086 1.00 97.06 102 THR A CA 1
ATOM 804 C C . THR A 1 102 ? 0.530 -10.574 0.796 1.00 97.06 102 THR A C 1
ATOM 806 O O . THR A 1 102 ? 0.431 -10.244 1.979 1.00 97.06 102 THR A O 1
ATOM 809 N N . GLU A 1 103 ? -0.219 -11.545 0.266 1.00 98.06 103 GLU A N 1
ATOM 810 C CA . GLU A 1 103 ? -1.222 -12.298 1.025 1.00 98.06 103 GLU A CA 1
ATOM 811 C C . GLU A 1 103 ? -0.551 -13.105 2.136 1.00 98.06 103 GLU A C 1
ATOM 813 O O . GLU A 1 103 ? -0.960 -13.048 3.298 1.00 98.06 103 GLU A O 1
ATOM 818 N N . LYS A 1 104 ? 0.539 -13.807 1.811 1.00 98.31 104 LYS A N 1
ATOM 819 C CA . LYS A 1 104 ? 1.300 -14.577 2.807 1.00 98.31 104 LYS A CA 1
ATOM 820 C C . LYS A 1 104 ? 1.872 -13.688 3.903 1.00 98.31 104 LYS A C 1
ATOM 822 O O . LYS A 1 104 ? 1.853 -14.082 5.067 1.00 98.31 104 LYS A O 1
ATOM 827 N N . ILE A 1 105 ? 2.344 -12.492 3.554 1.00 98.06 105 ILE A N 1
ATOM 828 C CA . ILE A 1 105 ? 2.789 -11.494 4.534 1.00 98.06 105 ILE A CA 1
ATOM 829 C C . ILE A 1 105 ? 1.637 -11.068 5.439 1.00 98.06 105 ILE A C 1
ATOM 831 O O . ILE A 1 105 ? 1.787 -11.082 6.660 1.00 98.06 105 ILE A O 1
ATOM 835 N N . ALA A 1 106 ? 0.500 -10.681 4.859 1.00 98.25 106 ALA A N 1
ATOM 836 C CA . ALA A 1 106 ? -0.659 -10.235 5.623 1.00 98.25 106 ALA A CA 1
ATOM 837 C C . ALA A 1 106 ? -1.105 -11.322 6.612 1.00 98.25 106 ALA A C 1
ATOM 839 O O . ALA A 1 106 ? -1.247 -11.054 7.806 1.00 98.25 106 ALA A O 1
ATOM 840 N N . ASN A 1 107 ? -1.187 -12.567 6.138 1.00 98.31 107 ASN A N 1
ATOM 841 C CA . ASN A 1 107 ? -1.514 -13.734 6.949 1.00 98.31 107 ASN A CA 1
ATOM 842 C C . ASN A 1 107 ? -0.486 -13.987 8.063 1.00 98.31 107 ASN A C 1
ATOM 844 O O . ASN A 1 107 ? -0.880 -14.292 9.185 1.00 98.31 107 ASN A O 1
ATOM 848 N N . ALA A 1 108 ? 0.814 -13.809 7.800 1.00 98.31 108 ALA A N 1
ATOM 849 C CA . ALA A 1 108 ? 1.863 -13.980 8.809 1.00 98.31 108 ALA A CA 1
ATOM 850 C C . ALA A 1 108 ? 1.735 -12.994 9.985 1.00 98.31 108 ALA A C 1
ATOM 852 O O . ALA A 1 108 ? 2.034 -13.356 11.121 1.00 98.31 108 ALA A O 1
ATOM 853 N N . TYR A 1 109 ? 1.255 -11.773 9.732 1.00 98.31 109 TYR A N 1
ATOM 854 C CA . TYR A 1 109 ? 0.952 -10.789 10.778 1.00 98.31 109 TYR A CA 1
ATOM 855 C C . TYR A 1 109 ? -0.480 -10.906 11.333 1.00 98.31 109 TYR A C 1
ATOM 857 O O . TYR A 1 109 ? -0.836 -10.177 12.254 1.00 98.31 109 TYR A O 1
ATOM 865 N N . GLY A 1 110 ? -1.317 -11.802 10.797 1.00 97.75 110 GLY A N 1
ATOM 866 C CA . GLY A 1 110 ? -2.723 -11.930 11.192 1.00 97.75 110 GLY A CA 1
ATOM 867 C C . GLY A 1 110 ? -3.604 -10.757 10.743 1.00 97.75 110 GLY A C 1
ATOM 868 O O . GLY A 1 110 ? -4.604 -10.450 11.392 1.00 97.75 110 GLY A O 1
ATOM 869 N N . ILE A 1 111 ? -3.235 -10.079 9.653 1.00 98.31 111 ILE A N 1
ATOM 870 C CA . ILE A 1 111 ? -3.982 -8.955 9.079 1.00 98.31 111 ILE A CA 1
ATOM 871 C C . ILE A 1 111 ? -4.873 -9.471 7.948 1.00 98.31 111 ILE A C 1
ATOM 873 O O . ILE A 1 111 ? -4.433 -10.244 7.100 1.00 98.31 111 ILE A O 1
ATOM 877 N N . LYS A 1 112 ? -6.130 -9.015 7.909 1.00 98.31 112 LYS A N 1
ATOM 878 C CA . LYS A 1 112 ? -7.070 -9.380 6.844 1.00 98.31 112 LYS A CA 1
ATOM 879 C C . LYS A 1 112 ? -6.554 -8.877 5.493 1.00 98.31 112 LYS A C 1
ATOM 881 O O . LYS A 1 112 ? -6.224 -7.698 5.350 1.00 98.31 112 LYS A O 1
ATOM 886 N N . TYR A 1 113 ? -6.526 -9.780 4.519 1.00 98.50 113 TYR A N 1
ATOM 887 C CA . TYR A 1 113 ? -6.101 -9.507 3.155 1.00 98.50 113 TYR A CA 1
ATOM 888 C C . TYR A 1 113 ? -7.293 -9.456 2.195 1.00 98.50 113 TYR A C 1
ATOM 890 O O . TYR A 1 113 ? -8.224 -10.258 2.307 1.00 98.50 113 TYR A O 1
ATOM 898 N N . PHE A 1 114 ? -7.226 -8.518 1.257 1.00 97.81 114 PHE A N 1
ATOM 899 C CA . PHE A 1 114 ? -8.099 -8.401 0.097 1.00 97.81 114 PHE A CA 1
ATOM 900 C C . PHE A 1 114 ? -7.247 -8.241 -1.159 1.00 97.81 114 PHE A C 1
ATOM 902 O O . PHE A 1 114 ? -6.143 -7.693 -1.104 1.00 97.81 114 PHE A O 1
ATOM 909 N N . ARG A 1 115 ? -7.780 -8.681 -2.298 1.00 96.19 115 ARG A N 1
ATOM 910 C CA . ARG A 1 115 ? -7.119 -8.560 -3.595 1.00 96.19 115 ARG A CA 1
ATOM 911 C C . ARG A 1 115 ? -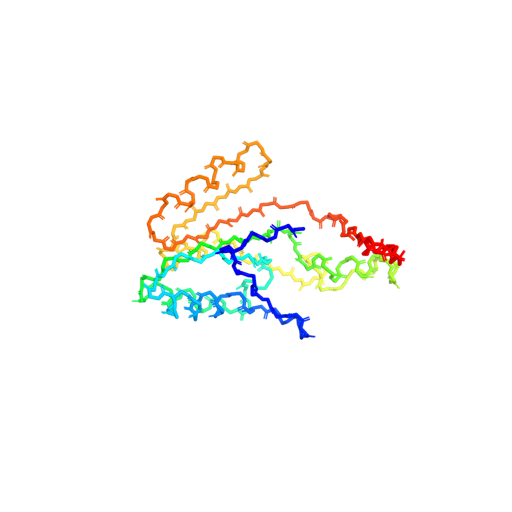8.096 -8.029 -4.632 1.00 96.19 115 ARG A C 1
ATOM 913 O O . ARG A 1 115 ? -9.108 -8.670 -4.887 1.00 96.19 115 ARG A O 1
ATOM 920 N N . ALA A 1 116 ? -7.759 -6.905 -5.252 1.00 94.50 116 ALA A N 1
ATOM 921 C CA . ALA A 1 116 ? -8.477 -6.354 -6.395 1.00 94.50 116 ALA A CA 1
ATOM 922 C C . ALA A 1 116 ? -7.644 -6.585 -7.662 1.00 94.50 116 ALA A C 1
ATOM 924 O O . ALA A 1 116 ? -6.503 -6.126 -7.753 1.00 94.50 116 ALA A O 1
ATOM 925 N N . VAL A 1 117 ? -8.185 -7.337 -8.621 1.00 90.00 117 VAL A N 1
ATOM 926 C CA . VAL A 1 117 ? -7.459 -7.752 -9.838 1.00 90.00 117 VAL A CA 1
ATOM 927 C C . VAL A 1 117 ? -7.846 -6.959 -11.079 1.00 90.00 117 VAL A C 1
ATOM 929 O O . VAL A 1 117 ? -7.039 -6.845 -11.999 1.00 90.00 117 VAL A O 1
ATOM 932 N N . ASP A 1 118 ? -9.052 -6.404 -11.106 1.00 85.06 118 ASP A N 1
ATOM 933 C CA . ASP A 1 118 ? -9.588 -5.670 -12.244 1.00 85.06 118 ASP A CA 1
ATOM 934 C C . ASP A 1 118 ? -10.498 -4.528 -11.782 1.00 85.06 118 ASP A C 1
ATOM 936 O O . ASP A 1 118 ? -10.821 -4.388 -10.602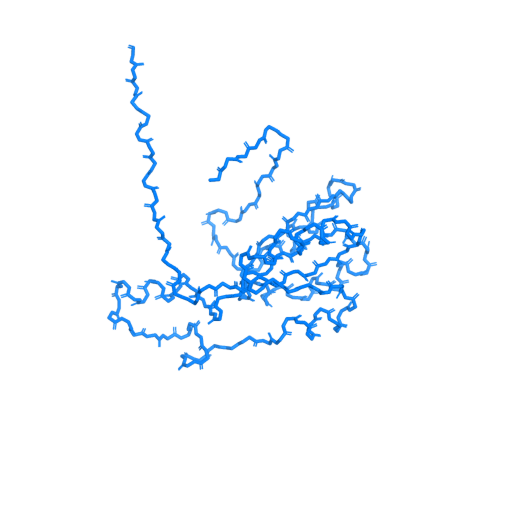 1.00 85.06 118 ASP A O 1
ATOM 940 N N . SER A 1 119 ? -10.892 -3.675 -12.725 1.00 81.94 119 SER A N 1
ATOM 941 C CA . SER A 1 119 ? -11.752 -2.528 -12.438 1.00 81.94 119 SER A CA 1
ATOM 942 C C . SER A 1 119 ? -13.178 -2.929 -12.066 1.00 81.94 119 SER A C 1
ATOM 944 O O . SER A 1 119 ? -13.858 -2.145 -11.420 1.00 81.94 119 SER A O 1
ATOM 946 N N . ALA A 1 120 ? -13.639 -4.111 -12.486 1.00 85.25 120 ALA A N 1
ATOM 947 C CA . ALA A 1 120 ? -15.001 -4.569 -12.226 1.00 85.25 120 ALA A CA 1
ATOM 948 C C . ALA A 1 120 ? -15.186 -4.996 -10.764 1.00 85.25 120 ALA A C 1
ATOM 950 O O . ALA A 1 120 ? -16.234 -4.742 -10.188 1.00 85.25 120 ALA A O 1
ATOM 951 N N . SER A 1 121 ? -14.159 -5.601 -10.166 1.00 84.31 121 SER A N 1
ATOM 952 C CA . SER A 1 121 ? -14.151 -6.030 -8.761 1.00 84.31 121 SER A CA 1
ATOM 953 C C . SER A 1 121 ? -13.706 -4.936 -7.786 1.00 84.31 121 SER A C 1
ATOM 955 O O . SER A 1 121 ? -13.799 -5.115 -6.574 1.00 84.31 121 SER A O 1
ATOM 957 N N . LEU A 1 122 ? -13.194 -3.808 -8.286 1.00 89.19 122 LEU A N 1
ATOM 958 C CA . LEU A 1 122 ? -12.558 -2.797 -7.447 1.00 89.19 122 LEU A CA 1
ATOM 959 C C . LEU A 1 122 ? -13.536 -2.124 -6.477 1.00 89.19 122 LEU A C 1
ATOM 961 O O . LEU A 1 122 ? -13.185 -1.952 -5.312 1.00 89.19 122 LEU A O 1
ATOM 965 N N . ASP A 1 123 ? -14.733 -1.757 -6.938 1.00 92.06 123 ASP A N 1
ATOM 966 C CA . ASP A 1 123 ? -15.714 -1.052 -6.104 1.00 92.06 123 ASP A CA 1
ATOM 967 C C . ASP A 1 123 ? -16.205 -1.941 -4.950 1.00 92.06 123 ASP A C 1
ATOM 969 O O . ASP A 1 123 ? -16.163 -1.516 -3.794 1.00 92.06 123 ASP A O 1
ATOM 973 N N . ASP A 1 124 ? -16.542 -3.200 -5.244 1.00 93.81 124 ASP A N 1
ATOM 974 C CA . ASP A 1 124 ? -16.969 -4.188 -4.245 1.00 93.81 124 ASP A CA 1
ATOM 975 C C . ASP A 1 124 ? -15.869 -4.435 -3.197 1.00 93.81 124 ASP A C 1
ATOM 977 O O . ASP A 1 124 ? -16.104 -4.387 -1.988 1.00 93.81 124 ASP A O 1
ATOM 981 N N . VAL A 1 125 ? -14.621 -4.627 -3.646 1.00 95.69 125 VAL A N 1
ATOM 982 C CA . VAL A 1 125 ? -13.482 -4.850 -2.741 1.00 95.69 125 VAL A CA 1
ATOM 983 C C . VAL A 1 125 ? -13.207 -3.618 -1.878 1.00 95.69 125 VAL A C 1
ATOM 985 O O . VAL A 1 125 ? -12.873 -3.758 -0.698 1.00 95.69 125 VAL A O 1
ATOM 988 N N . ILE A 1 126 ? -13.330 -2.407 -2.431 1.00 94.62 126 ILE A N 1
ATOM 989 C CA . ILE A 1 126 ? -13.189 -1.171 -1.654 1.00 94.62 126 ILE A CA 1
ATOM 990 C C . ILE A 1 126 ? -14.280 -1.104 -0.586 1.00 94.62 126 ILE A C 1
ATOM 992 O O . ILE A 1 126 ? -13.965 -0.802 0.565 1.00 94.62 126 ILE A O 1
ATOM 996 N N . GLU A 1 127 ? -15.530 -1.415 -0.924 1.00 95.62 127 GLU A N 1
ATOM 997 C CA . GLU A 1 127 ? -16.624 -1.431 0.046 1.00 95.62 127 GLU A CA 1
ATOM 998 C C . GLU A 1 127 ? -16.345 -2.414 1.197 1.00 95.62 127 GLU A C 1
ATOM 1000 O O . GLU A 1 127 ? -16.435 -2.038 2.370 1.00 95.62 127 GLU A O 1
ATOM 1005 N N . GLU A 1 128 ? -15.902 -3.636 0.894 1.00 96.75 128 GLU A N 1
ATOM 1006 C CA . GLU A 1 128 ? -15.519 -4.625 1.910 1.00 96.75 128 GLU A CA 1
ATOM 1007 C C . GLU A 1 128 ? -14.361 -4.141 2.803 1.00 96.75 128 GLU A C 1
ATOM 1009 O O . GLU A 1 128 ? -14.397 -4.277 4.032 1.00 96.75 128 GLU A O 1
ATOM 1014 N N . VAL A 1 129 ? -13.337 -3.534 2.199 1.00 97.06 129 VAL A N 1
ATOM 1015 C CA . VAL A 1 129 ? -12.165 -2.980 2.894 1.00 97.06 129 VAL A CA 1
ATOM 1016 C C . VAL A 1 129 ? -12.560 -1.879 3.876 1.00 97.06 129 VAL A C 1
ATOM 1018 O O . VAL A 1 129 ? -12.078 -1.866 5.021 1.00 97.06 129 VAL A O 1
ATOM 1021 N N . MET A 1 130 ? -13.428 -0.967 3.435 1.00 95.44 130 MET A N 1
ATOM 1022 C CA . MET A 1 130 ? -13.894 0.171 4.225 1.00 95.44 130 MET A CA 1
ATOM 1023 C C . MET A 1 130 ? -14.826 -0.270 5.358 1.00 95.44 130 MET A C 1
ATOM 1025 O O . MET A 1 130 ? -14.728 0.256 6.463 1.00 95.44 130 MET A O 1
ATOM 1029 N N . ASN A 1 131 ? -15.661 -1.286 5.131 1.00 96.12 131 ASN A N 1
ATOM 1030 C CA . ASN A 1 131 ? -16.587 -1.807 6.140 1.00 96.12 131 ASN A CA 1
ATOM 1031 C C . ASN A 1 131 ? -15.922 -2.708 7.193 1.00 96.12 131 ASN A C 1
ATOM 1033 O O . ASN A 1 131 ? -16.487 -2.943 8.264 1.00 96.12 131 ASN A O 1
ATOM 1037 N N . TYR A 1 132 ? -14.717 -3.220 6.937 1.00 96.38 132 TYR A N 1
ATOM 1038 C CA . TYR A 1 132 ? -13.999 -4.008 7.935 1.00 96.38 132 TYR A CA 1
ATOM 1039 C C . TYR A 1 132 ? -13.581 -3.121 9.129 1.00 96.38 132 TYR A C 1
ATOM 1041 O O . TYR A 1 132 ? -13.059 -2.036 8.922 1.00 96.38 132 TYR A O 1
ATOM 1049 N N . PRO A 1 133 ? -13.723 -3.519 10.400 1.00 93.81 133 PRO A N 1
ATOM 1050 C CA . PRO A 1 133 ? -13.448 -2.607 11.523 1.00 93.81 133 PRO A CA 1
ATOM 1051 C C . PRO A 1 133 ? -11.960 -2.468 11.886 1.00 93.81 133 PRO A C 1
ATOM 1053 O O . PRO A 1 133 ? -11.570 -1.526 12.574 1.00 93.81 133 PRO A O 1
ATOM 1056 N N . LYS A 1 134 ? -11.115 -3.412 11.458 1.00 95.56 134 LYS A N 1
ATOM 1057 C CA . LYS A 1 134 ? -9.696 -3.482 11.843 1.00 95.56 134 LYS A CA 1
ATOM 1058 C C . LYS A 1 134 ? -8.759 -3.132 10.690 1.00 95.56 134 LYS A C 1
ATOM 1060 O O . LYS A 1 134 ? -9.198 -2.752 9.598 1.00 95.56 134 LYS A O 1
ATOM 1065 N N . ALA A 1 135 ? -7.459 -3.261 10.950 1.00 97.25 135 ALA A N 1
ATOM 1066 C CA . ALA A 1 135 ? -6.435 -3.153 9.927 1.00 97.25 135 ALA A CA 1
ATOM 1067 C C . ALA A 1 135 ? -6.679 -4.141 8.779 1.00 97.25 135 ALA A C 1
ATOM 1069 O O . ALA A 1 135 ? -7.030 -5.301 9.017 1.00 97.25 135 ALA A O 1
ATOM 1070 N N . VAL A 1 136 ? -6.458 -3.679 7.550 1.00 98.19 136 VAL A N 1
ATOM 1071 C CA . VAL A 1 136 ? -6.515 -4.516 6.344 1.00 98.19 136 VAL A CA 1
ATOM 1072 C C . VAL A 1 136 ? -5.385 -4.162 5.393 1.00 98.19 136 VAL A C 1
ATOM 1074 O O . VAL A 1 136 ? -4.948 -3.009 5.333 1.00 98.19 136 VAL A O 1
ATOM 1077 N N . ILE A 1 137 ? -4.960 -5.153 4.618 1.00 98.50 137 ILE A N 1
ATOM 1078 C CA . ILE A 1 137 ? -4.100 -4.970 3.452 1.00 98.50 137 ILE A CA 1
ATOM 1079 C C . ILE A 1 137 ? -4.930 -5.329 2.221 1.00 98.50 137 ILE A C 1
ATOM 1081 O O . ILE A 1 137 ? -5.393 -6.456 2.092 1.00 98.50 137 ILE A O 1
ATOM 1085 N N . CYS A 1 138 ? -5.125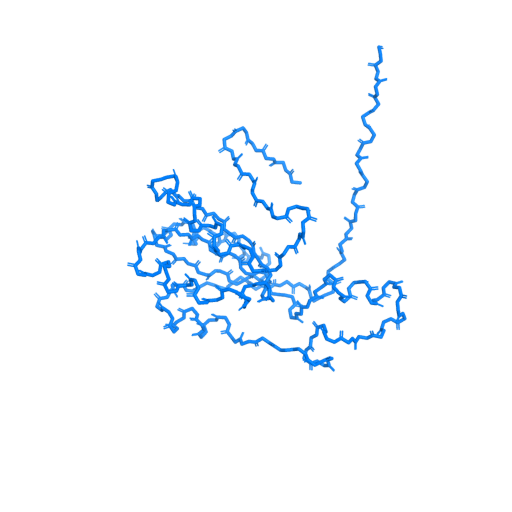 -4.365 1.331 1.00 98.00 138 CYS A N 1
ATOM 1086 C CA . CYS A 1 138 ? -5.756 -4.551 0.035 1.00 98.00 138 CYS A CA 1
ATOM 1087 C C . CYS A 1 138 ? -4.689 -4.425 -1.050 1.00 98.00 138 CYS A C 1
ATOM 1089 O O . CYS A 1 138 ? -4.133 -3.347 -1.262 1.00 98.00 138 CYS A O 1
ATOM 1091 N N . GLU A 1 139 ? -4.368 -5.526 -1.716 1.00 97.56 139 GLU A N 1
ATOM 1092 C CA . GLU A 1 139 ? -3.469 -5.512 -2.862 1.00 97.56 139 GLU A CA 1
ATOM 1093 C C . GLU A 1 139 ? -4.255 -5.232 -4.140 1.00 97.56 139 GLU A C 1
ATOM 1095 O O . GLU A 1 139 ? -5.151 -5.984 -4.521 1.00 97.56 139 GLU A O 1
ATOM 1100 N N . VAL A 1 140 ? -3.902 -4.139 -4.808 1.00 95.69 140 VAL A N 1
ATOM 1101 C CA . VAL A 1 140 ? -4.508 -3.711 -6.066 1.00 95.69 140 VAL A CA 1
ATOM 1102 C C . VAL A 1 140 ? -3.531 -4.035 -7.185 1.00 95.69 140 VAL A C 1
ATOM 1104 O O . VAL A 1 140 ? -2.448 -3.448 -7.261 1.00 95.69 140 VAL A O 1
ATOM 1107 N N . MET A 1 141 ? -3.899 -4.976 -8.050 1.00 94.12 141 MET A N 1
ATOM 1108 C CA . MET A 1 141 ? -3.094 -5.326 -9.214 1.00 94.12 141 MET A CA 1
ATOM 1109 C C . MET A 1 141 ? -3.190 -4.207 -10.248 1.00 94.12 141 MET A C 1
ATOM 1111 O O . MET A 1 141 ? -4.276 -3.779 -10.633 1.00 94.12 141 MET A O 1
ATOM 1115 N N . CYS A 1 142 ? -2.044 -3.714 -10.697 1.00 90.75 142 CYS A N 1
ATOM 1116 C CA . CYS A 1 142 ? -1.946 -2.630 -11.664 1.00 90.75 142 CYS A CA 1
ATOM 1117 C C . CYS A 1 142 ? -1.237 -3.104 -12.932 1.00 90.75 142 CYS A C 1
ATOM 1119 O O . CYS A 1 142 ? -0.436 -4.041 -12.911 1.00 90.75 142 CYS A O 1
ATOM 1121 N N . LEU A 1 143 ? -1.478 -2.402 -14.040 1.00 87.44 143 LEU A N 1
ATOM 1122 C CA . LEU A 1 143 ? -0.710 -2.614 -15.262 1.00 87.44 143 LEU A CA 1
ATOM 1123 C C . LEU A 1 143 ? 0.772 -2.319 -15.002 1.00 87.44 143 LEU A C 1
ATOM 1125 O O . LEU A 1 143 ? 1.134 -1.264 -14.474 1.00 87.44 143 LEU A O 1
ATOM 1129 N N . ARG A 1 144 ? 1.631 -3.258 -15.406 1.00 83.19 144 ARG A N 1
ATOM 1130 C CA . ARG A 1 144 ? 3.083 -3.190 -15.189 1.00 83.19 144 ARG A CA 1
ATOM 1131 C C . ARG A 1 144 ? 3.715 -1.938 -15.792 1.00 83.19 144 ARG A C 1
ATOM 1133 O O . ARG A 1 144 ? 4.607 -1.355 -15.179 1.00 83.19 144 ARG A O 1
ATOM 1140 N N . ASP A 1 145 ? 3.245 -1.533 -16.966 1.00 81.00 145 ASP A N 1
ATOM 1141 C CA . ASP A 1 145 ? 3.828 -0.457 -17.771 1.00 81.00 145 ASP A CA 1
ATOM 1142 C C . ASP A 1 1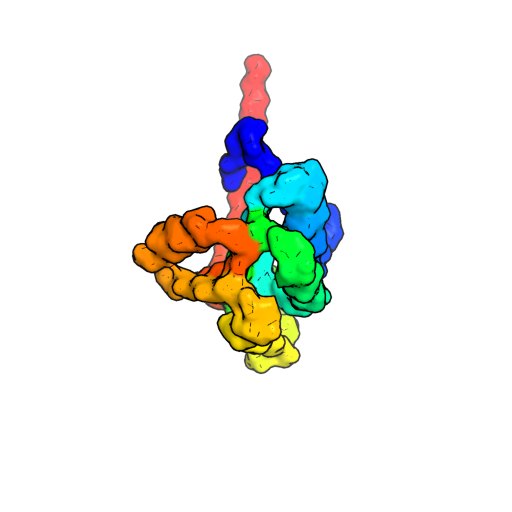45 ? 2.860 0.729 -17.934 1.00 81.00 145 ASP A C 1
ATOM 1144 O O . ASP A 1 145 ? 2.855 1.405 -18.960 1.00 81.00 145 ASP A O 1
ATOM 1148 N N . GLN A 1 146 ? 2.022 0.984 -16.919 1.00 82.19 146 GLN A N 1
ATOM 1149 C CA . GLN A 1 146 ? 1.122 2.138 -16.907 1.00 82.19 146 GLN A CA 1
ATOM 1150 C C . GLN A 1 146 ? 1.920 3.442 -17.035 1.00 82.19 146 GLN A C 1
ATOM 1152 O O . GLN A 1 146 ? 2.745 3.770 -16.179 1.00 82.19 146 GLN A O 1
ATOM 1157 N N . GLU A 1 147 ? 1.643 4.211 -18.085 1.00 76.81 147 GLU A N 1
ATOM 1158 C CA . GLU A 1 147 ? 2.301 5.494 -18.293 1.00 76.81 147 GLU A CA 1
ATOM 1159 C C . GLU A 1 147 ? 1.842 6.515 -17.244 1.00 76.81 147 GLU A C 1
ATOM 1161 O O . GLU A 1 147 ? 0.645 6.695 -16.994 1.00 76.81 147 GLU A O 1
ATOM 1166 N N . ILE A 1 148 ? 2.812 7.200 -16.636 1.00 74.19 148 ILE A N 1
ATOM 1167 C CA . ILE A 1 148 ? 2.562 8.328 -15.741 1.00 74.19 148 ILE A CA 1
ATOM 1168 C C . ILE A 1 148 ? 2.489 9.583 -16.609 1.00 74.19 148 ILE A C 1
ATOM 1170 O O . ILE A 1 148 ? 3.507 10.202 -16.926 1.00 74.19 148 ILE A O 1
ATOM 1174 N N . VAL A 1 149 ? 1.274 9.946 -17.009 1.00 74.19 149 VAL A N 1
ATOM 1175 C CA . VAL A 1 149 ? 1.030 11.158 -17.794 1.00 74.19 149 VAL A CA 1
ATOM 1176 C C . VAL A 1 149 ? 1.107 12.368 -16.866 1.00 74.19 149 VAL A C 1
ATOM 1178 O O . VAL A 1 149 ? 0.255 12.562 -15.998 1.00 74.19 149 VAL A O 1
ATOM 1181 N N . LEU A 1 150 ? 2.133 13.198 -17.048 1.00 59.78 150 LEU A N 1
ATOM 1182 C CA . LEU A 1 150 ? 2.204 14.498 -16.389 1.00 59.78 150 LEU A CA 1
ATOM 1183 C C . LEU A 1 150 ? 1.159 15.409 -17.024 1.00 59.78 150 LEU A C 1
ATOM 1185 O O . LEU A 1 150 ? 1.318 15.848 -18.160 1.00 59.78 150 LEU A O 1
ATOM 1189 N N . THR A 1 151 ? 0.087 15.701 -16.295 1.00 54.72 151 THR A N 1
ATOM 1190 C CA . THR A 1 151 ? -0.793 16.802 -16.677 1.00 54.72 151 THR A CA 1
ATOM 1191 C C . THR A 1 151 ? -0.083 18.100 -16.288 1.00 54.72 151 THR A C 1
ATOM 1193 O O . THR A 1 151 ? 0.179 18.286 -15.094 1.00 54.72 151 THR A O 1
ATOM 1196 N N . PRO A 1 152 ? 0.284 18.981 -17.238 1.00 47.28 152 PRO A N 1
ATOM 1197 C CA . PRO A 1 152 ? 0.818 20.285 -16.876 1.00 47.28 152 PRO A CA 1
ATOM 1198 C C . PRO A 1 152 ? -0.207 21.016 -15.996 1.00 47.28 152 PRO A C 1
ATOM 1200 O O . PRO A 1 152 ? -1.415 20.830 -16.189 1.00 47.28 152 PRO A O 1
ATOM 1203 N N . PRO A 1 153 ? 0.238 21.802 -14.998 1.00 47.72 153 PRO A N 1
ATOM 1204 C CA . PRO A 1 153 ? -0.682 22.619 -14.226 1.00 47.72 153 PRO A CA 1
ATOM 1205 C C . PRO A 1 153 ? -1.457 23.497 -15.207 1.00 47.72 153 PRO A C 1
ATOM 1207 O O . PRO A 1 153 ? -0.853 24.165 -16.043 1.00 47.72 153 PRO A O 1
ATOM 1210 N N . ILE A 1 154 ? -2.789 23.445 -15.133 1.00 50.06 154 ILE A N 1
ATOM 1211 C CA . ILE A 1 154 ? -3.664 24.348 -15.883 1.00 50.06 154 ILE A CA 1
ATOM 1212 C C . ILE A 1 154 ? -3.155 25.759 -15.594 1.00 50.06 154 ILE A C 1
ATOM 1214 O O . ILE A 1 154 ? -3.108 26.153 -14.424 1.00 50.06 154 ILE A O 1
ATOM 1218 N N . GLU A 1 155 ? -2.722 26.481 -16.630 1.00 43.81 155 GLU A N 1
ATOM 1219 C CA . GLU A 1 155 ? -2.424 27.904 -16.523 1.00 43.81 155 GLU A CA 1
ATOM 1220 C C . GLU A 1 155 ? -3.650 28.555 -15.882 1.00 43.81 155 GLU A C 1
ATOM 1222 O O . GLU A 1 155 ? -4.723 28.621 -16.479 1.00 43.81 155 GLU A O 1
ATOM 1227 N N . ARG A 1 156 ? -3.526 28.988 -14.623 1.00 44.34 156 ARG A N 1
ATOM 1228 C CA . ARG A 1 156 ? -4.446 29.986 -14.091 1.00 44.34 156 ARG A CA 1
ATOM 1229 C C . ARG A 1 156 ? -4.161 31.233 -14.911 1.00 44.34 156 ARG A C 1
ATOM 1231 O O . ARG A 1 156 ? -3.231 31.969 -14.588 1.00 44.34 156 ARG A O 1
ATOM 1238 N N . THR A 1 157 ? -4.922 31.438 -15.980 1.00 39.44 157 THR A N 1
ATOM 1239 C CA . THR A 1 157 ? -5.077 32.749 -16.592 1.00 39.44 157 THR A CA 1
ATOM 1240 C C . THR A 1 157 ? -5.447 33.699 -15.461 1.00 39.44 157 THR A C 1
ATOM 1242 O O . THR A 1 157 ? -6.519 33.606 -14.864 1.00 39.44 157 THR A O 1
ATOM 1245 N N . MET A 1 158 ? -4.491 34.543 -15.081 1.00 38.25 158 MET A N 1
ATOM 1246 C CA . MET A 1 158 ? -4.754 35.707 -14.255 1.00 38.25 158 MET A CA 1
ATOM 1247 C C . MET A 1 158 ? -5.525 36.675 -15.146 1.00 38.25 158 MET A C 1
ATOM 1249 O O . MET A 1 158 ? -4.930 37.463 -15.874 1.00 38.25 158 MET A O 1
ATOM 1253 N N . GLU A 1 159 ? -6.849 36.550 -15.154 1.00 38.28 159 GLU A N 1
ATOM 1254 C CA . GLU A 1 159 ? -7.703 37.659 -15.561 1.00 38.28 159 GLU A CA 1
ATOM 1255 C C . GLU A 1 159 ? -7.658 38.687 -14.426 1.00 38.28 159 GLU A C 1
ATOM 1257 O O . GLU A 1 159 ? -8.073 38.413 -13.295 1.00 38.28 159 GLU A O 1
ATOM 1262 N N . HIS A 1 160 ? -7.016 39.815 -14.733 1.00 41.44 160 HIS A N 1
ATOM 1263 C CA . HIS A 1 160 ? -7.028 41.048 -13.954 1.00 41.44 160 HIS A CA 1
ATOM 1264 C C . HIS A 1 160 ? -8.371 41.765 -14.090 1.00 41.44 160 HIS A C 1
ATOM 1266 O O . HIS A 1 160 ? -8.939 41.729 -15.204 1.00 41.44 160 HIS A O 1
#

Radius of gyration: 17.49 Å; Cα contacts (8 Å, |Δi|>4): 229; chains: 1; bounding box: 35×56×43 Å

pLDDT: mean 88.01, std 13.71, range [38.25, 98.5]

Secondary structure (DSSP, 8-state):
-PPPTT------TTT--TT-HHHHHHHHHHHTTS--EEEEEEHHHHHHTTTHHHHHHHTT--EEEEEEE-SS-HHHHHHHHHHSTT---SSSGGGT-----HHHHHHHTT-EEEEE-SHHHHHHHHHHHHH-SS-EEEEEE--TT-----PPPP------

Nearest PDB structures (foldseek):
  8rph-assembly3_F  TM=9.765E-01  e=2.496E-14  Janthinobacterium sp. HH01
  8rpi-assembly1_A  TM=9.762E-01  e=2.662E-14  Janthinobacterium sp. HH01
  8rpj-assembly2_C  TM=9.772E-01  e=3.443E-14  Janthinobacterium sp. HH01
  8rpj-assembly1_B  TM=9.766E-01  e=8.471E-14  Janthinobacterium sp. HH01
  8rpi-assembly3_F  TM=9.515E-01  e=4.227E-13  Janthinobacterium sp. HH01

Solvent-accessible surface area (backbone atoms only — not comparable to full-atom values): 9517 Å² total; per-residue (Å²): 137,88,80,54,97,90,60,87,88,85,75,61,77,90,78,60,58,71,27,50,46,58,62,51,41,51,51,52,15,55,77,51,77,58,34,82,35,81,30,71,41,42,52,62,28,48,61,69,40,48,75,49,55,56,56,36,54,75,67,68,41,34,37,41,35,38,30,42,34,32,78,42,42,52,72,59,45,52,48,24,49,76,76,46,85,55,59,70,67,62,27,19,68,94,32,77,30,82,81,80,63,65,60,63,51,30,55,74,67,72,36,53,66,47,77,28,75,50,81,84,48,35,62,62,50,50,52,54,58,68,71,46,84,54,42,33,40,33,38,34,54,47,67,58,79,66,79,84,78,81,75,74,79,77,80,76,76,80,80,126